Protein AF-A0A2W4ESG0-F1 (afdb_monomer)

Sequence (100 aa):
MRELQRHQAQEPKPFHICRYHHERYDGSGYPLGLAGDTIPFEARLAEICDVYEAMTTVRPYKNGWTQAEAVDMMLRSGGHFDPGLLSKFISKMVLSGVLA

Secondary structure (DSSP, 8-state):
--STT---S---HHHHHHHHTT--TBS--SSS--BGGGS-HHHHHHHHHHHHHHHHS-BTTBPPPPHHHHHHHHHHSTTTS-HHHHHHHHHHHHHTTS--

Radius of gyration: 15.77 Å; Cα contacts (8 Å, |Δi|>4): 113; chains: 1; bounding box: 34×25×54 Å

Nearest PDB structures (foldseek):
  4r8z-assembly1_B  TM=9.433E-01  e=1.038E-05  Pseudomonas aeruginosa PAO1
  4me4-assembly1_B  TM=8.924E-01  e=7.059E-05  Persephonella marina EX-H1
  5z7c-assembly1_A  TM=6.417E-01  e=1.956E-02  Vibrio cholerae O1 biovar El Tor str. N16961

Structure (mmCIF, N/CA/C/O backbone):
data_AF-A0A2W4ESG0-F1
#
_entry.id   AF-A0A2W4ESG0-F1
#
loop_
_atom_site.group_PDB
_atom_site.id
_atom_site.type_symbol
_atom_site.label_atom_id
_atom_site.label_alt_id
_atom_site.label_comp_id
_atom_site.label_asym_id
_atom_site.label_entity_id
_atom_site.label_seq_id
_atom_site.pdbx_PDB_ins_code
_atom_site.Cartn_x
_atom_site.Cartn_y
_atom_site.Cartn_z
_atom_site.occupancy
_atom_site.B_iso_or_equiv
_atom_site.auth_seq_id
_atom_site.auth_comp_id
_atom_site.auth_asym_id
_atom_site.auth_atom_id
_atom_site.pdbx_PDB_model_num
ATOM 1 N N . MET A 1 1 ? 3.224 9.923 33.494 1.00 46.06 1 MET A N 1
ATOM 2 C CA . MET A 1 1 ? 2.151 8.938 33.201 1.00 46.06 1 MET A CA 1
ATOM 3 C C . MET A 1 1 ? 0.747 9.537 33.018 1.00 46.06 1 MET A C 1
ATOM 5 O O . MET A 1 1 ? -0.154 8.781 32.696 1.00 46.06 1 MET A O 1
ATOM 9 N N . ARG A 1 2 ? 0.525 10.859 33.174 1.00 44.38 2 ARG A N 1
ATOM 10 C CA . ARG A 1 2 ? -0.793 11.505 32.951 1.00 44.38 2 ARG A CA 1
ATOM 11 C C . ARG A 1 2 ? -0.955 12.184 31.579 1.00 44.38 2 ARG A C 1
ATOM 13 O O . ARG A 1 2 ? -2.019 12.717 31.294 1.00 44.38 2 ARG A O 1
ATOM 20 N N . GLU A 1 3 ? 0.073 12.164 30.729 1.00 45.94 3 GLU A N 1
ATOM 21 C CA . GLU A 1 3 ? 0.055 12.866 29.432 1.00 45.94 3 GLU A CA 1
ATOM 22 C C . GLU A 1 3 ? -0.414 12.000 28.253 1.00 45.94 3 GLU A C 1
ATOM 24 O O . GLU A 1 3 ? -0.838 12.540 27.240 1.00 45.94 3 GLU A O 1
ATOM 29 N N . LEU A 1 4 ? -0.456 10.671 28.398 1.00 51.59 4 LEU A N 1
ATOM 30 C CA . LEU A 1 4 ? -0.893 9.759 27.326 1.00 51.59 4 LEU A CA 1
ATOM 31 C C . LEU A 1 4 ? -2.420 9.576 27.237 1.00 51.59 4 LEU A C 1
ATOM 33 O O . LEU A 1 4 ? -2.900 8.857 26.372 1.00 51.59 4 LEU A O 1
ATOM 37 N N . GLN A 1 5 ? -3.197 10.222 28.112 1.00 51.91 5 GLN A N 1
ATOM 38 C CA . GLN A 1 5 ? -4.663 10.095 28.151 1.00 51.91 5 GLN A CA 1
ATOM 39 C C . GLN A 1 5 ? -5.407 11.271 27.491 1.00 51.91 5 GLN A C 1
ATOM 41 O O . GLN A 1 5 ? -6.628 11.345 27.583 1.00 51.91 5 GLN A O 1
ATOM 46 N N . ARG A 1 6 ? -4.711 12.205 26.822 1.00 51.84 6 ARG A N 1
ATOM 47 C CA . ARG A 1 6 ? -5.331 13.432 26.276 1.00 51.84 6 ARG A CA 1
ATOM 48 C C . ARG A 1 6 ? -5.877 13.351 24.846 1.00 51.84 6 ARG A C 1
ATOM 50 O O . ARG A 1 6 ? -6.394 14.351 24.363 1.00 5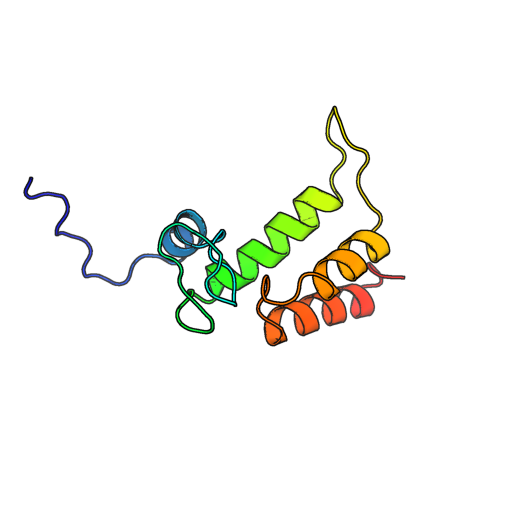1.84 6 ARG A O 1
ATOM 57 N N . HIS A 1 7 ? -5.857 12.195 24.189 1.00 49.03 7 HIS A N 1
ATOM 58 C CA . HIS A 1 7 ? -6.361 12.065 22.815 1.00 49.03 7 HIS A CA 1
ATOM 59 C C . HIS A 1 7 ? -7.519 11.061 22.705 1.00 49.03 7 HIS A C 1
ATOM 61 O O . HIS A 1 7 ? -7.454 10.099 21.957 1.00 49.03 7 HIS A O 1
ATOM 67 N N . GLN A 1 8 ? -8.605 11.299 23.449 1.00 45.78 8 GLN A N 1
ATOM 68 C CA . GLN A 1 8 ? -9.941 10.800 23.068 1.00 45.78 8 GLN A CA 1
ATOM 69 C C . GLN A 1 8 ? -10.697 11.795 22.162 1.00 45.78 8 GLN A C 1
ATOM 71 O O . GLN A 1 8 ? -11.874 11.610 21.869 1.00 45.78 8 GLN A O 1
ATOM 76 N N . ALA A 1 9 ? -10.027 12.855 21.704 1.00 56.97 9 ALA A N 1
ATOM 77 C CA . ALA A 1 9 ? -10.466 13.624 20.548 1.00 56.97 9 ALA A CA 1
ATOM 78 C C . ALA A 1 9 ? -10.019 12.872 19.287 1.00 56.97 9 ALA A C 1
ATOM 80 O O . ALA A 1 9 ? -8.873 12.427 19.247 1.00 56.97 9 ALA A O 1
ATOM 81 N N . GLN A 1 10 ? -10.921 12.724 18.309 1.00 65.69 10 GLN A N 1
ATOM 82 C CA . GLN A 1 10 ? -10.695 12.045 17.026 1.00 65.69 10 GLN A CA 1
ATOM 83 C C . GLN A 1 10 ? -9.255 12.272 16.535 1.00 65.69 10 GLN A C 1
ATOM 85 O O . GLN A 1 10 ? -8.861 13.420 16.307 1.00 65.69 10 GLN A O 1
ATOM 90 N N . GLU A 1 11 ? -8.457 11.205 16.436 1.00 71.56 11 GLU A N 1
ATOM 91 C CA . GLU A 1 11 ? -7.068 11.321 15.989 1.00 71.56 11 GLU A CA 1
ATOM 92 C C . GLU A 1 11 ? -7.039 12.009 14.607 1.00 71.56 11 GLU A C 1
ATOM 94 O O . GLU A 1 11 ? -7.883 11.732 13.746 1.00 71.56 11 GLU A O 1
ATOM 99 N N . PRO A 1 12 ? -6.127 12.970 14.378 1.00 83.38 12 PRO A N 1
ATOM 100 C CA . PRO A 1 12 ? -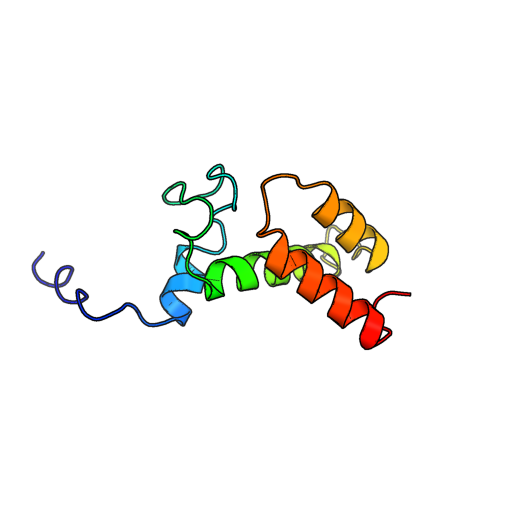6.085 13.687 13.112 1.00 83.38 12 PRO A CA 1
ATOM 101 C C . PRO A 1 12 ? -5.672 12.728 11.990 1.00 83.38 12 PRO A C 1
ATOM 103 O O . PRO A 1 12 ? -4.772 11.916 12.174 1.00 83.38 12 PRO A O 1
ATOM 106 N N . LYS A 1 13 ? -6.264 12.864 10.797 1.00 87.69 13 LYS A N 1
ATOM 107 C CA . LYS A 1 13 ? -6.040 11.948 9.656 1.00 87.69 13 LYS A CA 1
ATOM 108 C C . LYS A 1 13 ? -4.567 11.590 9.369 1.00 87.69 13 LYS A C 1
ATOM 110 O O . LYS A 1 13 ? -4.288 10.419 9.132 1.00 87.69 13 LYS A O 1
ATOM 115 N N . PRO A 1 14 ? -3.591 12.524 9.422 1.00 92.19 14 PRO A N 1
ATOM 116 C CA . PRO A 1 14 ? -2.184 12.165 9.226 1.00 92.19 14 PRO A CA 1
ATOM 117 C C . PRO A 1 14 ? -1.665 11.131 10.233 1.00 92.19 14 PRO A C 1
ATOM 119 O O . PRO A 1 14 ? -0.843 10.292 9.882 1.00 92.19 14 PRO A O 1
ATOM 122 N N . PHE A 1 15 ? -2.168 11.153 11.471 1.00 93.50 15 PHE A N 1
ATOM 123 C CA . PHE A 1 15 ? -1.811 10.168 12.488 1.00 93.50 15 PHE A CA 1
ATOM 124 C C . PHE A 1 15 ? -2.271 8.763 12.094 1.00 93.50 15 PHE A C 1
ATOM 126 O O . PHE A 1 15 ? -1.517 7.807 12.271 1.00 93.50 15 PHE A O 1
ATOM 133 N N . HIS A 1 16 ? -3.460 8.637 11.497 1.00 95.06 16 HIS A N 1
ATOM 134 C CA . HIS A 1 16 ? -3.941 7.352 11.002 1.00 95.06 16 HIS A CA 1
ATOM 135 C C . HIS A 1 16 ? -3.022 6.774 9.925 1.00 95.06 16 HIS A C 1
ATOM 137 O O . HIS A 1 16 ? -2.721 5.587 9.967 1.00 95.06 16 HIS A O 1
ATOM 143 N N . ILE A 1 17 ? -2.539 7.606 8.997 1.00 96.19 17 ILE A N 1
ATOM 144 C CA . ILE A 1 17 ? -1.586 7.166 7.971 1.00 96.19 17 ILE A CA 1
ATOM 145 C C . ILE A 1 17 ? -0.325 6.639 8.652 1.00 96.19 17 ILE A C 1
ATOM 147 O O . ILE A 1 17 ? 0.002 5.466 8.507 1.00 96.19 17 ILE A O 1
ATOM 151 N N . CYS A 1 18 ? 0.339 7.461 9.470 1.00 96.00 18 CYS A N 1
ATOM 152 C CA . CYS A 1 18 ? 1.586 7.073 10.132 1.00 96.00 18 CYS A CA 1
ATOM 153 C C . CYS A 1 18 ? 1.452 5.777 10.939 1.00 96.00 18 CYS A C 1
ATOM 155 O O . CYS A 1 18 ? 2.376 4.969 10.959 1.00 96.00 18 CYS A O 1
ATOM 157 N N . ARG A 1 19 ? 0.313 5.584 11.609 1.00 96.31 19 ARG A N 1
ATOM 158 C CA . ARG A 1 19 ? 0.107 4.455 12.510 1.00 96.31 19 ARG A CA 1
ATOM 159 C C . ARG A 1 19 ? -0.383 3.184 11.819 1.00 96.31 19 ARG A C 1
ATOM 161 O O . ARG A 1 19 ? -0.030 2.108 12.289 1.00 96.31 19 ARG A O 1
ATOM 168 N N . TYR A 1 20 ? -1.188 3.300 10.764 1.00 97.38 20 TYR A N 1
ATOM 169 C CA . TYR A 1 20 ? -1.956 2.173 10.224 1.00 97.38 20 TYR A CA 1
ATOM 170 C C . TYR A 1 20 ? -1.711 1.879 8.735 1.00 97.38 20 TYR A C 1
ATOM 172 O O . TYR A 1 20 ? -2.304 0.939 8.229 1.00 97.38 20 TYR A O 1
ATOM 180 N N . HIS A 1 21 ? -0.866 2.623 8.004 1.00 96.94 21 HIS A N 1
ATOM 181 C CA . HIS A 1 21 ? -0.631 2.361 6.563 1.00 96.94 21 HIS A CA 1
ATOM 182 C C . HIS A 1 21 ? 0.099 1.038 6.247 1.00 96.94 21 HIS A C 1
ATOM 184 O O . HIS A 1 21 ? 0.313 0.734 5.080 1.00 96.94 21 HIS A O 1
ATOM 190 N N . HIS A 1 22 ? 0.494 0.271 7.267 1.00 97.75 22 HIS A N 1
ATOM 191 C CA . HIS A 1 22 ? 1.025 -1.090 7.134 1.00 97.75 22 HIS A CA 1
ATOM 192 C C . HIS A 1 22 ? 0.043 -2.174 7.626 1.00 97.75 22 HIS A C 1
ATOM 194 O O . HIS A 1 22 ? 0.395 -3.357 7.685 1.00 97.75 22 HIS A O 1
ATOM 200 N N . GLU A 1 23 ? -1.176 -1.786 8.014 1.00 98.38 23 GLU A N 1
ATOM 201 C CA . GLU A 1 23 ? -2.272 -2.729 8.227 1.00 98.38 23 GLU A CA 1
ATOM 202 C C . GLU A 1 23 ? -2.771 -3.205 6.868 1.00 98.38 23 GLU A C 1
ATOM 204 O O . GLU A 1 23 ? -3.017 -2.383 5.995 1.00 98.38 23 GLU A O 1
ATOM 209 N N . ARG A 1 24 ? -2.985 -4.511 6.720 1.00 98.38 24 ARG A N 1
ATOM 210 C CA . ARG A 1 24 ? -3.451 -5.117 5.470 1.00 98.38 24 ARG A CA 1
ATOM 211 C C . ARG A 1 24 ? -4.934 -5.398 5.538 1.00 98.38 24 ARG A C 1
ATOM 213 O O . ARG A 1 24 ? -5.446 -5.762 6.594 1.00 98.38 24 ARG A O 1
ATOM 220 N N . TYR A 1 25 ? -5.620 -5.317 4.406 1.00 98.56 25 TYR A N 1
ATOM 221 C CA . TYR A 1 25 ? -7.076 -5.457 4.361 1.00 98.56 25 TYR A CA 1
ATOM 222 C C . TYR A 1 25 ? -7.599 -6.805 4.901 1.00 98.56 25 TYR A C 1
ATOM 224 O O . TYR A 1 25 ? -8.712 -6.864 5.421 1.00 98.56 25 TYR A O 1
ATOM 232 N N . ASP A 1 26 ? -6.804 -7.874 4.838 1.00 98.31 26 ASP A N 1
ATOM 233 C CA . ASP A 1 26 ? -7.109 -9.201 5.388 1.00 98.31 26 ASP A CA 1
ATOM 234 C C . ASP A 1 26 ? -6.779 -9.384 6.881 1.00 98.31 26 ASP A C 1
ATOM 236 O O . ASP A 1 26 ? -7.079 -10.438 7.442 1.00 98.31 26 ASP A O 1
ATOM 240 N N . GLY A 1 27 ? -6.180 -8.386 7.534 1.00 98.31 27 GLY A N 1
ATOM 241 C CA . GLY A 1 27 ? -5.753 -8.460 8.933 1.00 98.31 27 GLY A CA 1
ATOM 242 C C . GLY A 1 27 ? -4.357 -9.040 9.161 1.00 98.31 27 GLY A C 1
ATOM 243 O O . GLY A 1 27 ? -3.937 -9.160 10.308 1.00 98.31 27 GLY A O 1
ATOM 244 N N . SER A 1 28 ? -3.608 -9.386 8.108 1.00 98.12 28 SER A N 1
ATOM 245 C CA . SER A 1 28 ? -2.235 -9.910 8.229 1.00 98.12 28 SER A CA 1
ATOM 246 C C . SER A 1 28 ? -1.161 -8.828 8.423 1.00 98.12 28 SER A C 1
ATOM 248 O O . SER A 1 28 ? 0.028 -9.146 8.510 1.00 98.12 28 SER A O 1
ATOM 250 N N . GLY A 1 29 ? -1.564 -7.555 8.450 1.00 97.31 29 GLY A N 1
ATOM 251 C CA . GLY A 1 29 ? -0.679 -6.406 8.636 1.00 97.31 29 GLY A CA 1
ATOM 252 C C . GLY A 1 29 ? -0.354 -6.094 10.097 1.00 97.31 29 GLY A C 1
ATOM 253 O O . GLY A 1 29 ? -0.595 -6.890 11.005 1.00 97.31 29 GLY A O 1
ATOM 254 N N . TYR A 1 30 ? 0.248 -4.927 10.311 1.00 97.75 30 TYR A N 1
ATOM 255 C CA . TYR A 1 30 ? 0.714 -4.469 11.619 1.00 97.75 30 TYR A CA 1
ATOM 256 C C . TYR A 1 30 ? 0.489 -2.951 11.768 1.00 97.75 30 TYR A C 1
ATOM 258 O O . TYR A 1 30 ? 0.393 -2.250 10.759 1.00 97.75 30 TYR A O 1
ATOM 266 N N . PRO A 1 31 ? 0.463 -2.391 12.995 1.00 96.62 31 PRO A N 1
ATOM 267 C CA . PRO A 1 31 ? 0.846 -2.991 14.280 1.00 96.62 31 PRO A CA 1
ATOM 268 C C . PRO A 1 31 ? -0.251 -3.732 15.058 1.00 96.62 31 PRO A C 1
ATOM 270 O O . PRO A 1 31 ? 0.081 -4.423 16.019 1.00 96.62 31 PRO A O 1
ATOM 273 N N . LEU A 1 32 ? -1.528 -3.567 14.721 1.00 97.19 32 LEU A N 1
ATOM 274 C CA . LEU A 1 32 ? -2.659 -4.087 15.497 1.00 97.19 32 LEU A CA 1
ATOM 275 C C . LEU A 1 32 ? -3.383 -5.259 14.821 1.00 97.19 32 LEU A C 1
ATOM 277 O O . LEU A 1 32 ? -4.185 -5.909 15.490 1.00 97.19 32 LEU A O 1
ATOM 281 N N . GLY A 1 33 ? -3.116 -5.533 13.541 1.00 97.31 33 GLY A N 1
ATOM 282 C CA . GLY A 1 33 ? -3.815 -6.576 12.786 1.00 97.31 33 GLY A CA 1
ATOM 283 C C . GLY A 1 33 ? -5.259 -6.178 12.481 1.00 97.31 33 GLY A C 1
ATOM 284 O O . GLY A 1 33 ? -6.177 -6.992 12.598 1.00 97.31 33 GLY A O 1
ATOM 285 N N . LEU A 1 34 ? -5.478 -4.898 12.166 1.00 98.06 34 LEU A N 1
ATOM 286 C CA . LEU A 1 34 ? -6.790 -4.399 11.752 1.00 98.06 34 LEU A CA 1
ATOM 287 C C . LEU A 1 34 ? -7.152 -4.978 10.382 1.00 98.06 34 LEU A C 1
ATOM 289 O O . LEU A 1 34 ? -6.287 -5.153 9.534 1.00 98.06 34 LEU A O 1
ATOM 293 N N . ALA A 1 35 ? -8.441 -5.23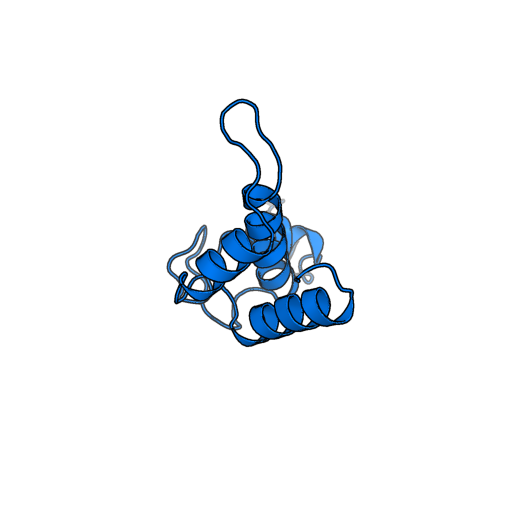3 10.156 1.00 98.44 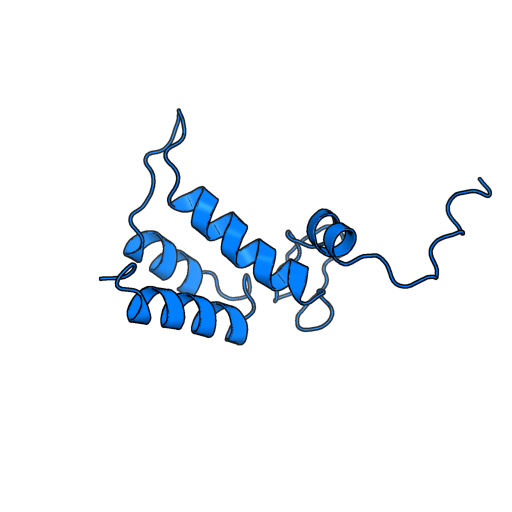35 ALA A N 1
ATOM 294 C CA . ALA A 1 35 ? -8.941 -5.836 8.922 1.00 98.44 35 ALA A CA 1
ATOM 295 C C . ALA A 1 35 ? -10.112 -5.044 8.329 1.00 98.44 35 ALA A C 1
ATOM 297 O O . ALA A 1 35 ? -10.936 -4.458 9.044 1.00 98.44 35 ALA A O 1
ATOM 298 N N . GLY A 1 36 ? -10.214 -5.068 7.004 1.00 98.00 36 GLY A N 1
ATOM 299 C CA . GLY A 1 36 ? -11.297 -4.456 6.250 1.00 98.00 36 GLY A CA 1
ATOM 300 C C . GLY A 1 36 ? -11.500 -2.974 6.575 1.00 98.00 36 GLY A C 1
ATOM 301 O O . GLY A 1 36 ? -10.561 -2.183 6.666 1.00 98.00 36 GLY A O 1
ATOM 302 N N . ASP A 1 37 ? -12.758 -2.596 6.794 1.00 97.69 37 ASP A N 1
ATOM 303 C CA . ASP A 1 37 ? -13.147 -1.210 7.066 1.00 97.69 37 ASP A CA 1
ATOM 304 C C . ASP A 1 37 ? -12.770 -0.701 8.466 1.00 97.69 37 ASP A C 1
ATOM 306 O O . ASP A 1 37 ? -12.954 0.485 8.744 1.00 97.69 37 ASP A O 1
ATOM 310 N N . THR A 1 38 ? -12.216 -1.553 9.338 1.00 97.62 38 THR A N 1
ATOM 311 C CA . THR A 1 38 ? -11.668 -1.098 10.629 1.00 97.62 38 THR A CA 1
ATOM 312 C C . THR A 1 38 ? -10.363 -0.320 10.460 1.00 97.62 38 THR A C 1
ATOM 314 O O . THR A 1 38 ? -10.005 0.473 11.329 1.00 97.62 38 THR A O 1
ATOM 317 N N . ILE A 1 39 ? -9.691 -0.484 9.316 1.00 97.81 39 ILE A N 1
ATOM 318 C CA . ILE A 1 39 ? -8.539 0.324 8.927 1.00 97.81 39 ILE A CA 1
ATOM 319 C C . ILE A 1 39 ? -9.051 1.695 8.447 1.00 97.81 39 ILE A C 1
ATOM 321 O O . ILE A 1 39 ? -9.896 1.756 7.535 1.00 97.81 39 ILE A O 1
ATOM 325 N N . PRO A 1 40 ? -8.545 2.816 8.999 1.00 97.12 40 PRO A N 1
ATOM 326 C CA . PRO A 1 40 ? -8.931 4.146 8.543 1.00 97.12 40 PRO A CA 1
ATOM 327 C C . PRO A 1 40 ? -8.756 4.314 7.032 1.00 97.12 40 PRO A C 1
ATOM 329 O O . PRO A 1 40 ? -7.784 3.842 6.443 1.00 97.12 40 PRO A O 1
ATOM 332 N N . PHE A 1 41 ? -9.704 5.002 6.397 1.00 97.62 41 PHE A N 1
ATOM 333 C CA . PHE A 1 41 ? -9.752 5.171 4.942 1.00 97.62 41 PHE A CA 1
ATOM 334 C C . PHE A 1 41 ? -8.429 5.693 4.357 1.00 97.62 41 PHE A C 1
ATOM 336 O O . PHE A 1 41 ? -7.916 5.160 3.377 1.00 97.62 41 PHE A O 1
ATOM 343 N N . GLU A 1 42 ? -7.860 6.725 4.972 1.00 97.06 42 GLU A N 1
ATOM 344 C CA . GLU A 1 42 ? -6.605 7.342 4.550 1.00 97.06 42 GLU A CA 1
ATOM 345 C C . GLU A 1 42 ? -5.404 6.402 4.667 1.00 97.06 42 GLU A C 1
ATOM 347 O O . GLU A 1 42 ? -4.495 6.510 3.853 1.00 97.06 42 GLU A O 1
ATOM 352 N N . ALA A 1 43 ? -5.412 5.465 5.619 1.00 97.75 43 ALA A N 1
ATOM 353 C CA . ALA A 1 43 ? -4.361 4.464 5.754 1.00 97.75 43 ALA A CA 1
ATOM 354 C C . ALA A 1 43 ? -4.457 3.414 4.639 1.00 97.75 43 ALA A C 1
ATOM 356 O O . ALA A 1 43 ? -3.455 3.152 3.982 1.00 97.75 43 ALA A O 1
ATOM 357 N N . ARG A 1 44 ? -5.670 2.920 4.336 1.00 98.44 44 ARG A N 1
ATOM 358 C CA . ARG A 1 44 ? -5.909 2.011 3.195 1.00 98.44 44 ARG A CA 1
ATOM 359 C C . ARG A 1 44 ? -5.497 2.629 1.859 1.00 98.44 44 ARG A C 1
ATOM 361 O O . ARG A 1 44 ? -4.960 1.950 0.991 1.00 98.44 44 ARG A O 1
ATOM 368 N N . LEU A 1 45 ? -5.757 3.925 1.675 1.00 98.06 45 LEU A N 1
ATOM 369 C CA . LEU A 1 45 ? -5.330 4.642 0.473 1.00 98.06 45 LEU A CA 1
ATOM 370 C C . LEU A 1 45 ? -3.809 4.858 0.447 1.00 98.06 45 LEU A C 1
ATOM 372 O O . LEU A 1 45 ? -3.194 4.709 -0.606 1.00 98.06 45 LEU A O 1
ATOM 376 N N . ALA A 1 46 ? -3.210 5.216 1.585 1.00 97.94 46 ALA A N 1
ATOM 377 C CA . ALA A 1 46 ? -1.774 5.439 1.687 1.00 97.94 46 ALA A CA 1
ATOM 378 C C . ALA A 1 46 ? -0.969 4.166 1.408 1.00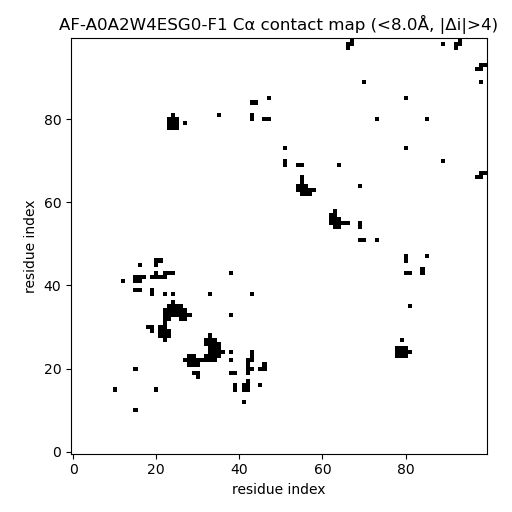 97.94 46 ALA A C 1
ATOM 380 O O . ALA A 1 46 ? 0.028 4.257 0.706 1.00 97.94 46 ALA A O 1
ATOM 381 N N . GLU A 1 47 ? -1.421 3.000 1.874 1.00 98.12 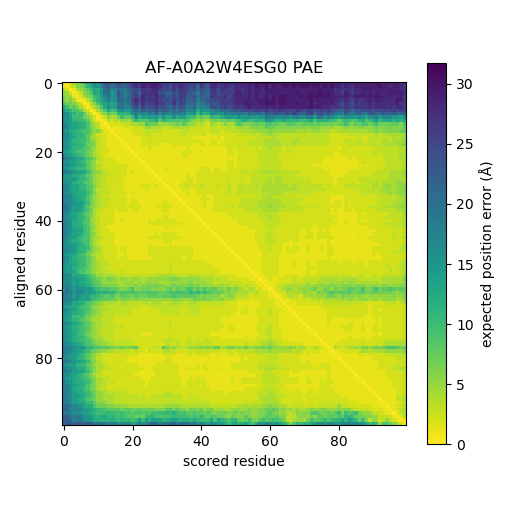47 GLU A N 1
ATOM 382 C CA . GLU A 1 47 ? -0.776 1.707 1.603 1.00 98.12 47 GLU A CA 1
ATOM 383 C C . GLU A 1 47 ? -0.689 1.406 0.095 1.00 98.12 47 GLU A C 1
ATOM 385 O O . GLU A 1 47 ? 0.362 1.013 -0.408 1.00 98.12 47 GLU A O 1
ATOM 390 N N . ILE A 1 48 ? -1.768 1.668 -0.658 1.00 98.56 48 ILE A N 1
ATOM 391 C CA . ILE A 1 48 ? -1.781 1.529 -2.126 1.00 98.56 48 ILE A CA 1
ATOM 392 C C . ILE A 1 48 ? -0.728 2.449 -2.758 1.00 98.56 48 ILE A C 1
ATOM 394 O O . ILE A 1 48 ? 0.047 2.007 -3.607 1.00 98.56 48 ILE A O 1
ATOM 398 N N . CYS A 1 49 ? -0.695 3.721 -2.349 1.00 98.00 49 CYS A N 1
ATOM 399 C CA . CYS A 1 49 ? 0.261 4.697 -2.871 1.00 98.00 49 CYS A CA 1
ATOM 400 C C . CYS A 1 49 ? 1.714 4.337 -2.521 1.00 98.00 49 CYS A C 1
ATOM 402 O O . CYS A 1 49 ? 2.572 4.407 -3.398 1.00 98.00 49 CYS A O 1
ATOM 404 N N . ASP A 1 50 ? 1.976 3.947 -1.272 1.00 98.06 50 ASP A N 1
ATOM 405 C CA . ASP A 1 50 ? 3.305 3.607 -0.752 1.00 98.06 50 ASP A CA 1
ATOM 406 C C . ASP A 1 50 ? 3.886 2.394 -1.483 1.00 98.06 50 ASP A C 1
ATOM 408 O O . ASP A 1 50 ? 4.990 2.452 -2.027 1.00 98.06 50 ASP A O 1
ATOM 412 N N . VAL A 1 51 ? 3.107 1.315 -1.603 1.00 97.88 51 VAL A N 1
ATOM 413 C CA . VAL A 1 51 ? 3.563 0.098 -2.283 1.00 97.88 51 VAL A CA 1
ATOM 414 C C . VAL A 1 51 ? 3.774 0.337 -3.778 1.00 97.88 51 VAL A C 1
ATOM 416 O O . VAL A 1 51 ? 4.784 -0.109 -4.329 1.00 97.88 51 VAL A O 1
ATOM 419 N N . TYR A 1 52 ? 2.864 1.058 -4.440 1.00 98.06 52 TYR A N 1
ATOM 420 C CA . TYR A 1 52 ? 3.028 1.416 -5.848 1.00 98.06 52 TYR A CA 1
ATOM 421 C C . TYR A 1 52 ? 4.315 2.216 -6.080 1.00 98.06 52 TYR A C 1
ATOM 423 O O . TYR A 1 52 ? 5.155 1.815 -6.887 1.00 98.06 52 TYR A O 1
ATOM 431 N N . GLU A 1 53 ? 4.516 3.294 -5.320 1.00 97.00 53 GLU A N 1
ATOM 432 C CA . GLU A 1 53 ? 5.697 4.151 -5.436 1.00 97.00 53 GLU A CA 1
ATOM 433 C C . GLU A 1 53 ? 6.984 3.372 -5.137 1.00 97.00 53 GLU A C 1
ATOM 435 O O . GLU A 1 53 ? 7.936 3.408 -5.919 1.00 97.00 53 GLU A O 1
ATOM 440 N N . ALA A 1 54 ? 6.995 2.563 -4.075 1.00 96.44 54 ALA A N 1
ATOM 441 C CA . ALA A 1 54 ? 8.129 1.713 -3.731 1.00 96.44 54 ALA A CA 1
ATOM 442 C C . ALA A 1 54 ? 8.507 0.727 -4.849 1.00 96.44 54 ALA A C 1
ATOM 444 O O . ALA A 1 54 ? 9.689 0.401 -5.014 1.00 96.44 54 ALA A O 1
ATOM 445 N N . MET A 1 55 ? 7.534 0.247 -5.628 1.00 96.62 55 MET A N 1
ATOM 446 C CA . MET A 1 55 ? 7.804 -0.636 -6.756 1.00 96.62 55 MET A CA 1
ATOM 447 C C . MET A 1 55 ? 8.365 0.089 -7.969 1.00 96.62 55 MET A C 1
ATOM 449 O O . MET A 1 55 ? 9.296 -0.434 -8.586 1.00 96.62 55 MET A O 1
ATOM 453 N N . THR A 1 56 ? 7.802 1.247 -8.304 1.00 96.88 56 THR A N 1
ATOM 454 C CA . THR A 1 56 ? 8.070 1.970 -9.555 1.00 96.88 56 THR A CA 1
ATOM 455 C C . THR A 1 56 ? 9.266 2.915 -9.453 1.00 96.88 56 THR A C 1
ATOM 457 O O . THR A 1 56 ? 9.830 3.323 -10.466 1.00 96.88 56 THR A O 1
ATOM 460 N N . THR A 1 57 ? 9.686 3.258 -8.236 1.00 96.06 57 THR A N 1
ATOM 461 C CA . THR A 1 57 ? 10.844 4.120 -7.988 1.00 96.06 57 THR A CA 1
ATOM 462 C C . THR A 1 57 ? 12.156 3.339 -8.128 1.00 96.06 57 THR A C 1
ATOM 464 O O . THR A 1 57 ? 12.333 2.262 -7.554 1.00 96.06 57 THR A O 1
ATOM 467 N N . VAL A 1 58 ? 13.120 3.911 -8.859 1.00 95.69 58 VAL A N 1
ATOM 468 C CA . VAL A 1 58 ? 14.500 3.401 -8.922 1.00 95.69 58 VAL A CA 1
ATOM 469 C C . VAL A 1 58 ? 15.185 3.622 -7.573 1.00 95.69 58 VAL A C 1
ATOM 471 O O . VAL A 1 58 ? 15.200 4.732 -7.043 1.00 95.69 58 VAL A O 1
ATOM 474 N N . ARG A 1 59 ? 15.793 2.569 -7.026 1.00 94.06 59 ARG A N 1
ATOM 475 C CA . ARG A 1 59 ? 16.570 2.596 -5.777 1.00 94.06 59 ARG A CA 1
ATOM 476 C C . ARG A 1 59 ? 17.981 2.056 -6.040 1.00 94.06 59 ARG A C 1
ATOM 478 O O . ARG A 1 59 ? 18.161 1.302 -6.993 1.00 94.06 59 ARG A O 1
ATOM 485 N N . PRO A 1 60 ? 18.987 2.358 -5.194 1.00 95.44 60 PRO A N 1
ATOM 486 C CA . PRO A 1 60 ? 20.376 1.934 -5.431 1.00 95.44 60 PRO A CA 1
ATOM 487 C C . PRO A 1 60 ? 20.570 0.430 -5.693 1.00 95.44 60 PRO A C 1
ATOM 489 O O . PRO A 1 60 ? 21.528 0.037 -6.347 1.00 95.44 60 PRO A O 1
ATOM 492 N N . TYR A 1 61 ? 19.660 -0.404 -5.185 1.00 91.06 61 TYR A N 1
ATOM 493 C CA . TYR A 1 61 ? 19.693 -1.866 -5.274 1.00 91.06 61 TYR A CA 1
ATOM 494 C C . TYR A 1 61 ? 18.594 -2.466 -6.170 1.00 91.06 61 TYR A C 1
ATOM 496 O O . TYR A 1 61 ? 18.478 -3.687 -6.247 1.00 91.06 61 TYR A O 1
ATOM 504 N N . LYS A 1 62 ? 17.745 -1.647 -6.806 1.00 89.44 62 LYS A N 1
ATOM 505 C CA . LYS A 1 62 ? 16.586 -2.131 -7.568 1.00 89.44 62 LYS A CA 1
ATOM 506 C C . LYS A 1 62 ? 16.194 -1.138 -8.661 1.00 89.44 62 LYS A C 1
ATOM 508 O O . LYS A 1 62 ? 15.939 0.032 -8.380 1.00 89.44 62 LYS A O 1
ATOM 513 N N . ASN A 1 63 ? 16.047 -1.624 -9.890 1.00 93.88 63 ASN A N 1
ATOM 514 C CA . ASN A 1 63 ? 15.382 -0.854 -10.937 1.00 93.88 63 ASN A CA 1
ATOM 515 C C . ASN A 1 63 ? 13.886 -0.706 -10.620 1.00 93.88 63 ASN A C 1
ATOM 517 O O . ASN A 1 63 ? 13.250 -1.645 -10.135 1.00 93.88 63 ASN A O 1
ATOM 521 N N . GLY A 1 64 ? 13.329 0.468 -10.909 1.00 94.56 64 GLY A N 1
ATOM 522 C CA . GLY A 1 64 ? 11.889 0.685 -10.830 1.00 94.56 64 GLY A CA 1
ATOM 523 C C . GLY A 1 64 ? 11.160 -0.249 -11.791 1.00 94.56 64 GLY A C 1
ATOM 524 O O . GLY A 1 64 ? 11.605 -0.448 -12.923 1.00 94.56 64 GLY A O 1
ATOM 525 N N . TRP A 1 65 ? 10.073 -0.851 -11.324 1.00 96.75 65 TRP A N 1
ATOM 526 C CA . TRP A 1 65 ? 9.172 -1.620 -12.175 1.00 96.75 65 TRP A CA 1
ATOM 527 C C . TRP A 1 65 ? 8.382 -0.692 -13.095 1.00 96.75 65 TRP A C 1
ATOM 529 O O . TRP A 1 65 ? 8.168 0.483 -12.789 1.00 96.75 65 TRP A O 1
ATOM 539 N N . THR A 1 66 ? 7.916 -1.235 -14.212 1.00 96.62 66 THR A N 1
ATOM 540 C CA . THR A 1 66 ? 6.909 -0.574 -15.041 1.00 96.62 66 THR A CA 1
ATOM 541 C C . THR A 1 66 ? 5.572 -0.488 -14.301 1.00 96.62 66 THR A C 1
ATOM 543 O O . THR A 1 66 ? 5.301 -1.245 -13.365 1.00 96.62 66 THR A O 1
ATOM 546 N N . GLN A 1 67 ? 4.694 0.409 -14.758 1.00 96.44 67 GLN A N 1
ATOM 547 C CA . GLN A 1 67 ? 3.368 0.569 -14.151 1.00 96.44 67 GLN A CA 1
ATOM 548 C C . GLN A 1 67 ? 2.529 -0.708 -14.260 1.00 96.44 67 GLN A C 1
ATOM 550 O O . GLN A 1 67 ? 1.822 -1.062 -13.320 1.00 96.44 67 GLN A O 1
ATOM 555 N N . ALA A 1 68 ? 2.651 -1.428 -15.378 1.00 96.75 68 ALA A N 1
ATOM 556 C CA . ALA A 1 68 ? 1.965 -2.695 -15.595 1.00 96.75 68 ALA A CA 1
ATOM 557 C C . ALA A 1 68 ? 2.458 -3.797 -14.645 1.00 96.75 68 ALA A C 1
ATOM 559 O O . ALA A 1 68 ? 1.638 -4.484 -14.043 1.00 96.75 68 ALA A O 1
ATOM 560 N N . GLU A 1 69 ? 3.774 -3.934 -14.455 1.00 97.31 69 GLU A N 1
ATOM 561 C CA . GLU A 1 69 ? 4.349 -4.908 -13.513 1.00 97.31 69 GLU A CA 1
ATOM 562 C C . GLU A 1 69 ? 3.928 -4.618 -12.067 1.00 97.31 69 GLU A C 1
ATOM 564 O O . GLU A 1 69 ? 3.555 -5.532 -11.330 1.00 97.31 69 GLU A O 1
ATOM 569 N N . ALA A 1 70 ? 3.943 -3.342 -11.665 1.00 97.50 70 ALA A N 1
ATOM 570 C CA . ALA A 1 70 ? 3.489 -2.921 -10.345 1.00 97.50 70 ALA A CA 1
ATOM 571 C C . ALA A 1 70 ? 2.009 -3.270 -10.123 1.00 97.50 70 ALA A C 1
ATOM 573 O O . ALA A 1 70 ? 1.661 -3.902 -9.125 1.00 97.50 70 ALA A O 1
ATOM 574 N N . VAL A 1 71 ? 1.143 -2.925 -11.079 1.00 97.31 71 VAL A N 1
ATOM 575 C CA . VAL A 1 71 ? -0.295 -3.213 -10.996 1.00 97.31 71 VAL A CA 1
ATOM 576 C C . VAL A 1 71 ? -0.585 -4.719 -11.004 1.00 97.31 71 VAL A C 1
ATOM 578 O O . VAL A 1 71 ? -1.401 -5.165 -10.198 1.00 97.31 71 VAL A O 1
ATOM 581 N N . ASP A 1 72 ? 0.084 -5.520 -11.842 1.00 97.88 72 ASP A N 1
ATOM 582 C CA . ASP A 1 72 ? -0.087 -6.986 -11.861 1.00 97.88 72 ASP A CA 1
ATOM 583 C C . ASP A 1 72 ? 0.278 -7.609 -10.506 1.00 97.88 72 ASP A C 1
ATOM 585 O O . ASP A 1 72 ? -0.481 -8.417 -9.967 1.00 97.88 72 ASP A O 1
ATOM 589 N N . MET A 1 73 ? 1.384 -7.177 -9.891 1.00 97.75 73 MET A N 1
ATOM 590 C CA . MET A 1 73 ? 1.761 -7.639 -8.552 1.00 97.75 73 MET A CA 1
ATOM 591 C C . MET A 1 73 ? 0.718 -7.246 -7.502 1.00 97.75 73 MET A C 1
ATOM 593 O O . MET A 1 73 ? 0.315 -8.079 -6.683 1.00 97.75 73 MET A O 1
ATOM 597 N N . MET A 1 74 ? 0.235 -6.001 -7.538 1.00 98.19 74 MET A N 1
ATOM 598 C CA . MET A 1 74 ? -0.771 -5.530 -6.584 1.00 98.19 74 MET A CA 1
ATOM 599 C C . MET A 1 74 ? -2.082 -6.311 -6.703 1.00 98.19 74 MET A C 1
ATOM 601 O O . MET A 1 74 ? -2.659 -6.689 -5.686 1.00 98.19 74 MET A O 1
ATOM 605 N N . LEU A 1 75 ? -2.518 -6.630 -7.925 1.00 97.75 75 LEU A N 1
ATOM 606 C CA . LEU A 1 75 ? -3.704 -7.457 -8.172 1.00 97.75 75 LEU A CA 1
ATOM 607 C C . LEU A 1 75 ? -3.535 -8.903 -7.681 1.00 97.75 75 LEU A C 1
ATOM 609 O O . LEU A 1 75 ? -4.507 -9.521 -7.249 1.00 97.75 75 LEU A O 1
ATOM 613 N N . ARG A 1 76 ? -2.310 -9.441 -7.716 1.00 97.75 76 ARG A N 1
ATOM 614 C CA . ARG A 1 76 ? -1.983 -10.783 -7.197 1.00 97.75 76 ARG A CA 1
ATOM 615 C C . ARG A 1 76 ? -1.780 -10.822 -5.683 1.00 97.75 76 ARG A C 1
ATOM 617 O O . ARG A 1 76 ? -1.768 -11.908 -5.106 1.00 97.75 76 ARG A O 1
ATOM 624 N N . SER A 1 77 ? -1.648 -9.668 -5.034 1.00 96.38 77 SER A N 1
ATOM 625 C CA . SER A 1 77 ? -1.475 -9.540 -3.582 1.00 96.38 77 SER A CA 1
ATOM 626 C C . SER A 1 77 ? -2.811 -9.662 -2.847 1.00 96.38 77 SER A C 1
ATOM 628 O O . SER A 1 77 ? -3.261 -8.730 -2.179 1.00 96.38 77 SER A O 1
ATOM 630 N N . GLY A 1 78 ? -3.472 -10.810 -3.006 1.00 92.62 78 GLY A N 1
ATOM 631 C CA . GLY A 1 78 ? -4.770 -11.084 -2.394 1.00 92.62 78 GLY A CA 1
ATOM 632 C C . GLY A 1 78 ? -4.755 -10.806 -0.890 1.00 92.62 78 GLY A C 1
ATOM 633 O O . GLY A 1 78 ? -3.862 -11.267 -0.188 1.00 92.62 78 GLY A O 1
ATOM 634 N N . GLY A 1 79 ? -5.730 -10.027 -0.416 1.00 94.12 79 GLY A N 1
ATOM 635 C CA . GLY A 1 79 ? -5.852 -9.654 0.996 1.00 94.12 79 GLY A CA 1
ATOM 636 C C . GLY A 1 79 ? -5.003 -8.458 1.439 1.00 94.12 79 GLY A C 1
ATOM 637 O O . GLY A 1 79 ? -5.276 -7.889 2.488 1.00 94.12 79 GLY A O 1
ATOM 638 N N . HIS A 1 80 ? -4.033 -8.011 0.638 1.00 98.25 80 HIS A N 1
ATOM 639 C CA . HIS A 1 80 ? -3.181 -6.878 1.006 1.00 98.25 80 HIS A CA 1
ATOM 640 C C . HIS A 1 80 ? -3.969 -5.562 0.981 1.00 98.25 80 HIS A C 1
ATOM 642 O O . HIS A 1 80 ? -4.020 -4.853 1.978 1.00 98.25 80 HIS A O 1
ATOM 648 N N . PHE A 1 81 ? -4.646 -5.275 -0.133 1.00 98.56 81 PHE A N 1
ATOM 649 C CA . PHE A 1 81 ? -5.288 -3.983 -0.375 1.00 98.56 81 PHE A CA 1
ATOM 650 C C . PHE A 1 81 ? -6.809 -4.048 -0.282 1.00 98.56 81 PHE A C 1
ATOM 652 O O . PHE A 1 81 ? -7.429 -5.071 -0.580 1.00 98.56 81 PHE A O 1
ATOM 659 N N . ASP A 1 82 ? -7.418 -2.901 0.014 1.00 98.50 82 ASP A N 1
ATOM 660 C CA . ASP A 1 82 ? -8.847 -2.694 -0.203 1.00 98.50 82 ASP A CA 1
ATOM 661 C C . ASP A 1 82 ? -9.177 -2.843 -1.705 1.00 98.50 82 ASP A C 1
ATOM 663 O O . ASP A 1 82 ? -8.697 -2.044 -2.523 1.00 98.50 82 ASP A O 1
ATOM 667 N N . PRO A 1 83 ? -10.014 -3.821 -2.098 1.00 97.94 83 PRO A N 1
ATOM 668 C CA . PRO A 1 83 ? -10.288 -4.101 -3.506 1.00 97.94 83 PRO A CA 1
ATOM 669 C C . PRO A 1 83 ? -11.038 -2.958 -4.204 1.00 97.94 83 PRO A C 1
ATOM 671 O O . PRO A 1 83 ? -10.837 -2.709 -5.397 1.00 97.94 83 PRO A O 1
ATOM 674 N N . GLY A 1 84 ? -11.890 -2.233 -3.475 1.00 98.06 84 GLY A 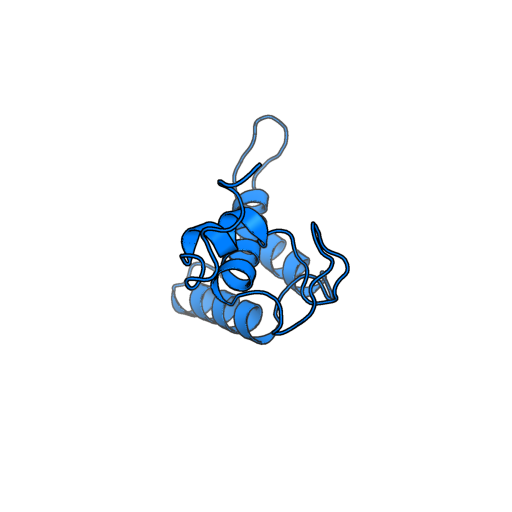N 1
ATOM 675 C CA . GLY A 1 84 ? -12.641 -1.101 -4.005 1.00 98.06 84 GLY A CA 1
ATOM 676 C C . GLY A 1 84 ? -11.749 0.111 -4.265 1.00 98.06 84 GLY A C 1
ATOM 677 O O . GLY A 1 84 ? -11.926 0.802 -5.274 1.00 98.06 84 GLY A O 1
ATOM 678 N N . LEU A 1 85 ? -10.776 0.369 -3.388 1.00 98.44 85 LEU A N 1
ATOM 679 C CA . LEU A 1 85 ? -9.800 1.445 -3.584 1.00 98.44 85 LEU A CA 1
ATOM 680 C C . LEU A 1 85 ? -8.776 1.098 -4.663 1.00 98.44 85 LEU A C 1
ATOM 682 O O . LEU A 1 85 ? -8.522 1.937 -5.529 1.00 98.44 85 LEU A O 1
ATOM 686 N N . LEU A 1 86 ? -8.259 -0.134 -4.671 1.00 98.44 86 LEU A N 1
ATOM 687 C CA . LEU A 1 86 ? -7.308 -0.589 -5.685 1.00 98.44 86 LEU A CA 1
ATOM 688 C C . LEU A 1 86 ? -7.906 -0.487 -7.095 1.00 98.44 86 LEU A C 1
ATOM 690 O O . LEU A 1 86 ? -7.283 0.071 -7.998 1.00 98.44 86 LEU A O 1
ATOM 694 N N . SER A 1 87 ? -9.154 -0.931 -7.273 1.00 98.06 87 SER A N 1
ATOM 695 C CA . SER A 1 87 ? -9.867 -0.816 -8.552 1.00 98.06 87 SER A CA 1
ATOM 696 C C . SER A 1 87 ? -9.998 0.638 -9.027 1.00 98.06 87 SER A C 1
ATOM 698 O O . SER A 1 87 ? -9.749 0.946 -10.197 1.00 98.06 87 SER A O 1
ATOM 700 N N . LYS A 1 88 ? -10.321 1.571 -8.119 1.00 98.19 88 LYS A N 1
ATOM 701 C CA . LYS A 1 88 ? -10.411 3.006 -8.441 1.00 98.19 88 LYS A CA 1
ATOM 702 C C . LYS A 1 88 ? -9.051 3.604 -8.799 1.00 98.19 88 LYS A C 1
ATOM 704 O O . LYS A 1 88 ? -8.988 4.410 -9.727 1.00 98.19 88 LYS A O 1
ATOM 709 N N . PHE A 1 89 ? -7.991 3.215 -8.093 1.00 97.88 89 PHE A N 1
ATOM 710 C CA . PHE A 1 89 ? -6.622 3.645 -8.374 1.00 97.88 89 PHE A CA 1
ATOM 711 C C . PHE A 1 89 ? -6.195 3.228 -9.789 1.00 97.88 89 PHE A C 1
ATOM 713 O O . PHE A 1 89 ? -5.863 4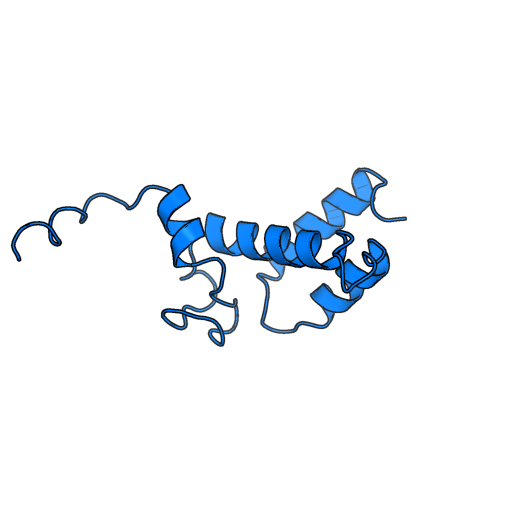.089 -10.604 1.00 97.88 89 PHE A O 1
ATOM 720 N N . ILE A 1 90 ? -6.346 1.943 -10.127 1.00 97.31 90 ILE A N 1
ATOM 721 C CA . ILE A 1 90 ? -6.031 1.404 -11.461 1.00 97.31 90 ILE A CA 1
ATOM 722 C C . ILE A 1 90 ? -6.880 2.087 -12.539 1.00 97.31 90 ILE A C 1
ATOM 724 O O . ILE A 1 90 ? -6.353 2.555 -13.546 1.00 97.31 90 ILE A O 1
ATOM 728 N N . SER A 1 91 ? -8.189 2.225 -12.305 1.00 97.31 91 SER A N 1
ATOM 729 C CA . SER A 1 91 ? -9.091 2.911 -13.240 1.00 97.31 91 SER A CA 1
ATOM 730 C C . SER A 1 91 ? -8.632 4.342 -13.528 1.00 97.31 91 SER A C 1
ATOM 732 O O . SER A 1 91 ? -8.687 4.798 -14.669 1.00 97.31 91 SER A O 1
ATOM 734 N N . LYS A 1 92 ? -8.152 5.068 -12.509 1.00 96.88 92 LYS A N 1
ATOM 735 C CA . LYS A 1 92 ? -7.621 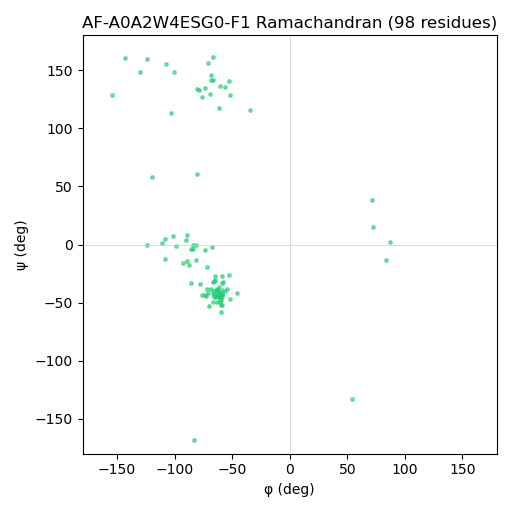6.421 -12.694 1.00 96.88 92 LYS A CA 1
ATOM 736 C C . LYS A 1 92 ? -6.316 6.442 -13.478 1.00 96.88 92 LYS A C 1
ATOM 738 O O . LYS A 1 92 ? -6.177 7.333 -14.308 1.00 96.88 92 LYS A O 1
ATOM 743 N N . MET A 1 93 ? -5.423 5.475 -13.273 1.00 96.12 93 MET A N 1
ATOM 744 C CA . MET A 1 93 ? -4.183 5.359 -14.049 1.00 96.12 93 MET A CA 1
ATOM 745 C C . MET A 1 93 ? -4.437 5.100 -15.538 1.00 96.12 93 MET A C 1
ATOM 747 O O . MET A 1 93 ? -3.738 5.658 -16.382 1.00 96.12 93 MET A O 1
ATOM 751 N N . VAL A 1 94 ? -5.446 4.287 -15.868 1.00 94.94 94 VAL A N 1
ATOM 752 C CA . VAL A 1 94 ? -5.852 4.042 -17.262 1.00 94.94 94 VAL A CA 1
ATOM 753 C C . VAL A 1 94 ? -6.428 5.315 -17.881 1.00 94.94 94 VAL A C 1
ATOM 755 O O . VAL A 1 94 ? -6.010 5.734 -18.956 1.00 94.94 94 VAL A O 1
ATOM 758 N N . LEU A 1 95 ? -7.360 5.979 -17.188 1.00 93.94 95 LEU A N 1
ATOM 759 C CA . LEU A 1 95 ? -8.009 7.193 -17.698 1.00 93.94 95 LEU A CA 1
ATOM 760 C C . LEU A 1 95 ? -7.045 8.375 -17.874 1.00 93.94 95 LEU A C 1
ATOM 762 O O . LEU A 1 95 ? -7.304 9.243 -18.703 1.00 93.94 95 LEU A O 1
ATOM 766 N N . SER A 1 96 ? -5.957 8.433 -17.101 1.00 92.56 96 SER A N 1
ATOM 767 C CA . SER A 1 96 ? -4.913 9.452 -17.254 1.00 92.56 96 SER A CA 1
ATOM 768 C C . SER A 1 96 ? -3.842 9.091 -18.289 1.00 92.56 96 SER A C 1
ATOM 770 O O . SER A 1 96 ? -2.960 9.911 -18.537 1.00 92.56 96 SER A O 1
ATOM 772 N N . GLY A 1 97 ? -3.892 7.891 -18.880 1.00 87.75 97 GLY A N 1
ATOM 773 C CA . GLY A 1 97 ? -2.885 7.397 -19.825 1.00 87.75 97 GLY A CA 1
ATOM 774 C C . GLY A 1 97 ? -1.543 7.029 -19.183 1.00 87.75 97 GLY A C 1
ATOM 775 O O . GLY A 1 97 ? -0.548 6.900 -19.889 1.00 87.75 97 GLY A O 1
ATOM 776 N N . VAL A 1 98 ? -1.494 6.887 -17.853 1.00 85.62 98 VAL A N 1
ATOM 777 C CA . VAL A 1 98 ? -0.286 6.480 -17.109 1.00 85.62 98 VAL A CA 1
ATOM 778 C C . VAL A 1 98 ? -0.061 4.972 -17.207 1.00 85.62 98 VAL A C 1
ATOM 780 O O . VAL A 1 98 ? 1.082 4.520 -17.229 1.00 85.62 98 VAL A O 1
ATOM 783 N N . LEU A 1 99 ? -1.149 4.202 -17.262 1.00 83.38 99 LEU A N 1
ATOM 784 C CA . LEU A 1 99 ? -1.121 2.767 -17.518 1.00 83.38 99 LEU A CA 1
ATOM 785 C C . LEU A 1 99 ? -1.534 2.519 -18.971 1.00 83.38 99 LEU A C 1
ATOM 787 O O . LEU A 1 99 ? -2.684 2.787 -19.325 1.00 83.38 99 LEU A O 1
ATOM 791 N N . ALA A 1 100 ? -0.593 2.039 -19.783 1.00 64.25 100 ALA A N 1
ATOM 792 C CA . ALA A 1 100 ? -0.756 1.730 -21.202 1.00 64.25 100 ALA A CA 1
ATOM 793 C C . ALA A 1 100 ? -0.183 0.346 -21.519 1.00 64.25 100 ALA A C 1
ATOM 795 O O . ALA A 1 100 ? 0.824 -0.025 -20.871 1.00 64.25 100 ALA A O 1
#

pLDDT: mean 91.1, std 14.42, range [44.38, 98.56]

Foldseek 3Di:
DPPVPPPPDPDPLVVLQVAQLQAWQQQPGDDPSDHHPSRDPSSLLSVLVVQQCVQQDDDPVDHHDQSVVSLVVVVVPPRGHDPVNSVVVVVVCVVVVVHD

Solvent-accessible surface area (backbone atoms only — not comparable to full-atom values): 5776 Å² total; per-residue (Å²): 136,81,75,85,74,76,70,86,56,82,77,55,69,70,55,44,31,78,62,37,32,57,36,16,31,64,25,84,28,36,86,80,38,41,38,50,85,74,42,54,68,65,8,56,52,44,32,55,52,50,55,49,50,66,41,46,45,70,48,102,90,43,78,38,42,53,63,63,60,43,51,54,52,58,71,67,39,75,48,46,58,50,67,73,58,52,52,53,53,53,52,49,32,44,76,71,62,71,45,125

Mean predicted aligned error: 5.76 Å

InterPro domains:
  IPR003607 HD/PDEase domain [cd00077] (16-63)
  IPR037522 HD-GYP domain [PF13487] (17-84)
  IPR037522 HD-GYP domain [PS51832] (1-100)

Organism: NCBI:txid484088